Protein AF-A0A486PCU0-F1 (afdb_monomer_lite)

Sequence (91 aa):
MFNQGGNFLALRRILHPLRGKAHPLCAPVQQQHNLFMGDIVAAWSDDRVFRNGHWIFDDAPDELRTVHYVAGGQFYAIGKGSKFEHGPGQD

Organism: Klebsiella pneumoniae (NCBI:txid573)

InterPro domains:
  IPR012349 FMN-binding split barrel [G3DSA:2.30.110.10] (21-83)

Structure (mmCIF, N/CA/C/O backbone):
data_AF-A0A486PCU0-F1
#
_entry.id   AF-A0A486PCU0-F1
#
loop_
_atom_site.group_PDB
_atom_site.id
_atom_site.type_symbol
_atom_site.label_atom_id
_atom_site.label_alt_id
_atom_site.label_comp_id
_atom_site.label_asym_id
_atom_site.label_entity_id
_atom_site.label_seq_id
_atom_site.pdbx_PDB_ins_code
_atom_site.Cartn_x
_atom_site.Cartn_y
_atom_site.Cartn_z
_atom_site.occupancy
_atom_site.B_iso_or_equiv
_atom_site.auth_seq_id
_atom_site.auth_comp_id
_atom_site.auth_asym_id
_atom_site.auth_atom_id
_atom_site.pdbx_PDB_model_num
ATOM 1 N N . MET A 1 1 ? -5.583 -5.410 -2.807 1.00 31.66 1 MET A N 1
ATOM 2 C CA . MET A 1 1 ? -4.337 -6.178 -2.967 1.00 31.66 1 MET A CA 1
ATOM 3 C C . MET A 1 1 ? -4.339 -7.358 -2.003 1.00 31.66 1 MET A C 1
ATOM 5 O O . MET A 1 1 ? -3.857 -7.242 -0.890 1.00 31.66 1 MET A O 1
ATOM 9 N N . PHE A 1 2 ? -4.970 -8.459 -2.405 1.00 35.78 2 PHE A N 1
ATOM 10 C CA . PHE A 1 2 ? -4.939 -9.745 -1.705 1.00 35.78 2 PHE A CA 1
ATOM 11 C C . PHE A 1 2 ? -4.986 -10.804 -2.803 1.00 35.78 2 PHE A C 1
ATOM 13 O O . PHE A 1 2 ? -6.041 -11.019 -3.395 1.00 35.78 2 PHE A O 1
ATOM 20 N N . ASN A 1 3 ? -3.836 -11.374 -3.158 1.00 36.94 3 ASN A N 1
ATOM 21 C CA . ASN A 1 3 ? -3.780 -12.444 -4.145 1.00 36.94 3 ASN A CA 1
ATOM 22 C C . ASN A 1 3 ? -3.895 -13.786 -3.410 1.00 36.94 3 ASN A C 1
ATOM 24 O O . ASN A 1 3 ? -3.029 -14.154 -2.619 1.00 36.94 3 ASN A O 1
ATOM 28 N N . GLN A 1 4 ? -5.014 -14.473 -3.629 1.00 43.50 4 GLN A N 1
ATOM 29 C CA . GLN A 1 4 ? -5.338 -15.787 -3.077 1.00 43.50 4 GLN A CA 1
ATOM 30 C C . GLN A 1 4 ? -4.654 -16.874 -3.915 1.00 43.50 4 GLN A C 1
ATOM 32 O O . GLN A 1 4 ? -5.298 -17.553 -4.712 1.00 43.50 4 GLN A O 1
ATOM 37 N N . GLY A 1 5 ? -3.339 -17.020 -3.754 1.00 39.47 5 GLY A N 1
ATOM 38 C CA . GLY A 1 5 ? -2.537 -17.960 -4.536 1.00 39.47 5 GLY A CA 1
ATOM 39 C C . GLY A 1 5 ? -1.452 -18.653 -3.719 1.00 39.47 5 GLY A C 1
ATOM 40 O O . GLY A 1 5 ? -0.283 -18.346 -3.887 1.00 39.47 5 GLY A O 1
ATOM 41 N N . GLY A 1 6 ? -1.851 -19.606 -2.867 1.00 39.00 6 GLY A N 1
ATOM 42 C CA . GLY A 1 6 ? -1.012 -20.734 -2.435 1.00 39.00 6 GLY A CA 1
ATOM 43 C C . GLY A 1 6 ? 0.056 -20.484 -1.359 1.00 39.00 6 GLY A C 1
ATOM 44 O O . GLY A 1 6 ? 1.216 -20.285 -1.677 1.00 39.00 6 GLY A O 1
ATOM 45 N N . ASN A 1 7 ? -0.306 -20.620 -0.080 1.00 34.00 7 ASN A N 1
ATOM 46 C CA . ASN A 1 7 ? 0.062 -21.752 0.792 1.00 34.00 7 ASN A CA 1
ATOM 47 C C . ASN A 1 7 ? -0.674 -21.559 2.133 1.00 34.00 7 ASN A C 1
ATOM 49 O O . ASN A 1 7 ? -0.654 -20.476 2.716 1.00 34.00 7 ASN A O 1
ATOM 53 N N . PHE A 1 8 ? -1.399 -22.577 2.590 1.00 40.88 8 PHE A N 1
ATOM 54 C CA . PHE A 1 8 ? -2.275 -22.486 3.761 1.00 40.88 8 PHE A CA 1
ATOM 55 C C . PHE A 1 8 ? -1.478 -22.385 5.069 1.00 40.88 8 PHE A C 1
ATOM 57 O O . PHE A 1 8 ? -0.698 -23.282 5.367 1.00 40.88 8 PHE A O 1
ATOM 64 N N . LEU A 1 9 ? -1.784 -21.382 5.906 1.00 35.03 9 LEU A N 1
ATOM 65 C CA . LEU A 1 9 ? -1.753 -21.492 7.372 1.00 35.03 9 LEU A CA 1
ATOM 66 C C . LEU A 1 9 ? -2.656 -20.425 8.032 1.00 35.03 9 LEU A C 1
ATOM 68 O O . LEU A 1 9 ? -2.332 -19.249 8.121 1.00 35.03 9 LEU A O 1
ATOM 72 N N . ALA A 1 10 ? -3.833 -20.910 8.438 1.00 34.66 10 ALA A N 1
ATOM 73 C CA . ALA A 1 10 ? -4.814 -20.423 9.414 1.00 34.66 10 ALA A CA 1
ATOM 74 C C . ALA A 1 10 ? -4.859 -18.924 9.798 1.00 34.66 10 ALA A C 1
ATOM 76 O O . ALA A 1 10 ? -4.117 -18.446 10.654 1.00 34.66 10 ALA A O 1
ATOM 77 N N . LEU A 1 11 ? -5.927 -18.253 9.351 1.00 40.72 11 LEU A N 1
ATOM 78 C CA . LEU A 1 11 ? -6.540 -17.130 10.062 1.00 40.72 11 LEU A CA 1
ATOM 79 C C . LEU A 1 11 ? -7.077 -17.642 11.415 1.00 40.72 11 LEU A C 1
ATOM 81 O O . LEU A 1 11 ? -8.136 -18.276 11.466 1.00 40.72 11 LEU A O 1
ATOM 85 N N . ARG A 1 12 ? -6.389 -17.375 12.534 1.00 35.97 12 ARG A N 1
ATOM 86 C CA . ARG A 1 12 ? -7.049 -17.480 13.844 1.00 35.97 12 ARG A CA 1
ATOM 87 C C . ARG A 1 12 ? -8.077 -16.356 13.935 1.00 35.97 12 ARG A C 1
ATOM 89 O O . ARG A 1 12 ? -7.750 -15.196 14.151 1.00 35.97 12 ARG A O 1
ATOM 96 N N . ARG A 1 13 ? -9.333 -16.749 13.733 1.00 36.94 13 ARG A N 1
ATOM 97 C CA . ARG A 1 13 ? -10.562 -16.041 14.094 1.00 36.94 13 ARG A CA 1
ATOM 98 C C . ARG A 1 13 ? -10.350 -15.207 15.362 1.00 36.94 13 ARG A C 1
ATOM 100 O O . ARG A 1 13 ? -10.102 -15.776 16.423 1.00 36.94 13 ARG A O 1
ATOM 107 N N . ILE A 1 14 ? -10.506 -13.888 15.267 1.00 42.28 14 ILE A N 1
ATOM 108 C CA . ILE A 1 14 ? -10.785 -13.078 16.454 1.00 42.28 14 ILE A CA 1
ATOM 109 C C . ILE A 1 14 ? -12.186 -13.492 16.907 1.00 42.28 14 ILE A C 1
ATOM 111 O O . ILE A 1 14 ? -13.190 -13.161 16.276 1.00 42.28 14 ILE A O 1
ATOM 115 N N . LEU A 1 15 ? -12.241 -14.322 17.945 1.00 35.91 15 LEU A N 1
ATOM 116 C CA . LEU A 1 15 ? -13.469 -14.687 18.632 1.00 35.91 15 LEU A CA 1
ATOM 117 C C . LEU A 1 15 ? -13.687 -13.649 19.753 1.00 35.91 15 LEU A C 1
ATOM 119 O O . LEU A 1 15 ? -12.873 -13.556 20.664 1.00 35.91 15 LEU A O 1
ATOM 123 N N . HIS A 1 16 ? -14.815 -12.935 19.680 1.00 31.81 16 HIS A N 1
ATOM 124 C CA . HIS A 1 16 ? -15.445 -12.071 20.699 1.00 31.81 16 HIS A CA 1
ATOM 125 C C . HIS A 1 16 ? -14.910 -10.642 20.938 1.00 31.81 16 HIS A C 1
ATOM 127 O O . HIS A 1 16 ? -13.703 -10.406 20.954 1.00 31.81 16 HIS A O 1
ATOM 133 N N . PRO A 1 17 ? -15.821 -9.684 21.238 1.00 39.97 17 PRO A N 1
ATOM 134 C CA . PRO A 1 17 ? -15.456 -8.417 21.850 1.00 39.97 17 PRO A CA 1
ATOM 135 C C . PRO A 1 17 ? -15.020 -8.703 23.288 1.00 39.97 17 PRO A C 1
ATOM 137 O O . PRO A 1 17 ? -15.847 -8.919 24.176 1.00 39.97 17 PRO A O 1
ATOM 140 N N . LEU A 1 18 ? -13.712 -8.720 23.534 1.00 35.38 18 LEU A N 1
ATOM 141 C CA . LEU A 1 18 ? -13.198 -8.662 24.895 1.00 35.38 18 LEU A CA 1
ATOM 142 C C . LEU A 1 18 ? -13.479 -7.266 25.444 1.00 35.38 18 LEU A C 1
ATOM 144 O O . LEU A 1 18 ? -12.699 -6.324 25.303 1.00 35.38 18 LEU A O 1
ATOM 148 N N . ARG A 1 19 ? -14.637 -7.147 26.091 1.00 46.84 19 ARG A N 1
ATOM 149 C CA . ARG A 1 19 ? -14.904 -6.112 27.079 1.00 46.84 19 ARG A CA 1
ATOM 150 C C . ARG A 1 19 ? -13.828 -6.245 28.163 1.00 46.84 19 ARG A C 1
ATOM 152 O O . ARG A 1 19 ? -13.929 -7.088 29.043 1.00 46.84 19 ARG A O 1
ATOM 159 N N . GLY A 1 20 ? -12.793 -5.416 28.051 1.00 50.44 20 GLY A N 1
ATOM 160 C CA . GLY A 1 20 ? -11.749 -5.228 29.054 1.00 50.44 20 GLY A CA 1
ATOM 161 C C . GLY A 1 20 ? -10.580 -6.201 28.934 1.00 50.44 20 GLY A C 1
ATOM 162 O O . GLY A 1 20 ? -10.618 -7.281 29.503 1.00 50.44 20 GLY A O 1
ATOM 163 N N . LYS A 1 21 ? -9.502 -5.778 28.269 1.00 47.22 21 LYS A N 1
ATOM 164 C CA . LYS A 1 21 ? -8.314 -5.214 28.937 1.00 47.22 21 LYS A CA 1
ATOM 165 C C . LYS A 1 21 ? -7.526 -4.408 27.904 1.00 47.22 21 LYS A C 1
ATOM 167 O O . LYS A 1 21 ? -6.709 -4.950 27.172 1.00 47.22 21 LYS A O 1
ATOM 172 N N . ALA A 1 22 ? -7.804 -3.108 27.828 1.00 52.81 22 ALA A N 1
ATOM 173 C CA . ALA A 1 22 ? -6.864 -2.187 27.208 1.00 52.81 22 ALA A CA 1
ATOM 174 C C . ALA A 1 22 ? -5.525 -2.299 27.952 1.00 52.81 22 ALA A C 1
ATOM 176 O O . ALA A 1 22 ? -5.514 -2.431 29.181 1.00 52.81 22 ALA A O 1
ATOM 177 N N . HIS A 1 23 ? -4.408 -2.236 27.225 1.00 54.38 23 HIS A N 1
ATOM 178 C CA . HIS A 1 23 ? -3.116 -1.964 27.846 1.00 54.38 23 HIS A CA 1
ATOM 179 C C . HIS A 1 23 ? -3.282 -0.695 28.711 1.00 54.38 23 HIS A C 1
ATOM 181 O O . HIS A 1 23 ? -3.817 0.294 28.204 1.00 54.38 23 HIS A O 1
ATOM 187 N N . PRO A 1 24 ? -2.932 -0.711 30.012 1.00 57.59 24 PRO A N 1
ATOM 188 C CA . PRO A 1 24 ? -3.394 0.296 30.975 1.00 57.59 24 PRO A CA 1
ATOM 189 C C . PRO A 1 24 ? -3.008 1.739 30.615 1.00 57.59 24 PRO A C 1
ATOM 191 O O . PRO A 1 24 ? -3.723 2.665 30.984 1.00 57.59 24 PRO A O 1
ATOM 194 N N . LEU A 1 25 ? -1.942 1.933 29.833 1.00 58.97 25 LEU A N 1
ATOM 195 C CA . LEU A 1 25 ? -1.512 3.248 29.342 1.00 58.97 25 LEU A CA 1
ATOM 196 C C . LEU A 1 25 ? -2.355 3.789 28.167 1.00 58.97 25 LEU A C 1
ATOM 198 O O . LEU A 1 25 ? -2.269 4.970 27.849 1.00 58.97 25 LEU A O 1
ATOM 202 N N . CYS A 1 26 ? -3.182 2.960 27.522 1.00 54.56 26 CYS A N 1
ATOM 203 C CA . CYS A 1 26 ? -3.928 3.319 26.309 1.00 54.56 26 CYS A CA 1
ATOM 204 C C . CYS A 1 26 ? -5.421 3.597 26.553 1.00 54.56 26 CYS A C 1
ATOM 206 O O . CYS A 1 26 ? -6.077 4.174 25.687 1.00 54.56 26 CYS A O 1
ATOM 208 N N . ALA A 1 27 ? -5.971 3.221 27.713 1.00 59.50 27 ALA A N 1
ATOM 209 C CA . ALA A 1 27 ? -7.413 3.291 27.973 1.00 59.50 27 ALA A CA 1
ATOM 210 C C . ALA A 1 27 ? -8.050 4.688 27.751 1.00 59.50 27 ALA A C 1
ATOM 212 O O . ALA A 1 27 ? -9.134 4.733 27.164 1.00 59.50 27 ALA A O 1
ATOM 213 N N . PRO A 1 28 ? -7.408 5.819 28.122 1.00 64.50 28 PRO A N 1
ATOM 214 C CA . PRO A 1 28 ? -7.982 7.146 27.882 1.00 64.50 28 PRO A CA 1
ATOM 215 C C . PRO A 1 28 ? -8.046 7.522 26.391 1.00 64.50 28 PRO A C 1
ATOM 217 O O . PRO A 1 28 ? -9.085 7.969 25.913 1.00 64.50 28 PRO A O 1
ATOM 220 N N . VAL A 1 29 ? -6.966 7.283 25.634 1.00 63.53 29 VAL A N 1
ATOM 221 C CA . VAL A 1 29 ? -6.871 7.639 24.202 1.00 63.53 29 VAL A CA 1
ATOM 222 C C . VAL A 1 29 ? -7.800 6.771 23.347 1.00 63.53 29 VAL A C 1
ATOM 224 O O . VAL A 1 29 ? -8.429 7.265 22.412 1.00 63.53 29 VAL A O 1
ATOM 227 N N . GLN A 1 30 ? -7.940 5.482 23.675 1.00 61.56 30 GLN A N 1
ATOM 228 C CA . GLN A 1 30 ? -8.805 4.564 22.926 1.00 61.56 30 GLN A CA 1
ATOM 229 C C . GLN A 1 30 ? -10.288 4.947 23.010 1.00 61.56 30 GLN A C 1
ATOM 231 O O . GLN A 1 30 ? -10.971 4.964 21.988 1.00 61.56 30 GLN A O 1
ATOM 236 N N . GLN A 1 31 ? -10.784 5.292 24.203 1.00 65.19 31 GLN A N 1
ATOM 237 C CA . GLN A 1 31 ? -12.198 5.628 24.412 1.00 65.19 31 GLN A CA 1
ATOM 238 C C . GLN A 1 31 ? -12.583 6.988 23.824 1.00 65.19 31 GLN A C 1
ATOM 240 O O . GLN A 1 31 ? -13.709 7.157 23.367 1.00 65.19 31 GLN A O 1
ATOM 245 N N . GLN A 1 32 ? -11.657 7.949 23.815 1.00 75.00 32 GLN A N 1
ATOM 246 C CA . GLN A 1 32 ? -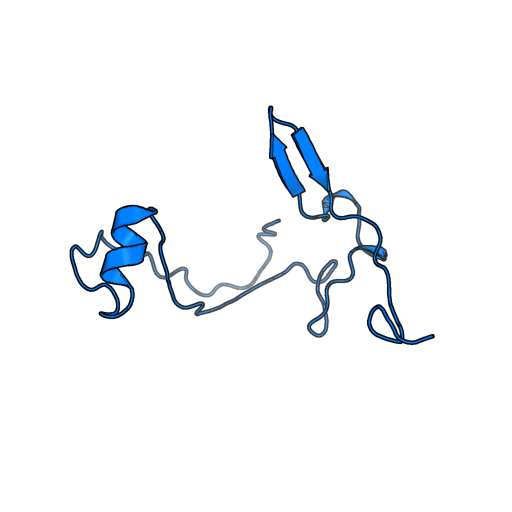11.921 9.293 23.297 1.00 75.00 32 GLN A CA 1
ATOM 247 C C . GLN A 1 32 ? -11.854 9.370 21.766 1.00 75.00 32 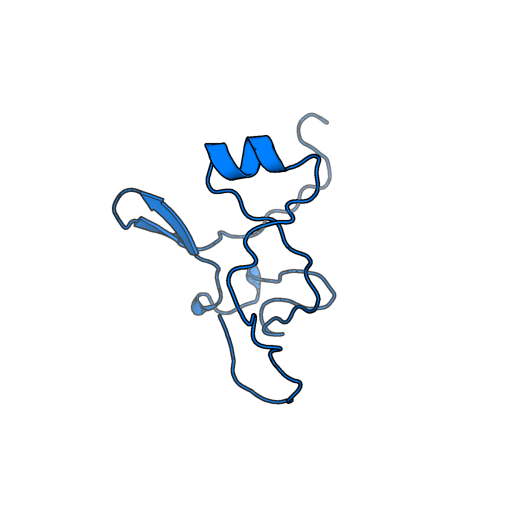GLN A C 1
ATOM 249 O O . GLN A 1 32 ? -12.532 10.205 21.171 1.00 75.00 32 GLN A O 1
ATOM 254 N N . HIS A 1 33 ? -11.072 8.496 21.121 1.00 76.25 33 HIS A N 1
ATOM 255 C CA . HIS A 1 33 ? -10.791 8.582 19.681 1.00 76.25 33 HIS A CA 1
ATOM 256 C C . HIS A 1 33 ? -11.179 7.337 18.878 1.00 76.25 33 HIS A C 1
ATOM 258 O O . HIS A 1 33 ? -10.847 7.257 17.697 1.00 76.25 33 HIS A O 1
ATOM 264 N N . ASN A 1 34 ? -11.862 6.363 19.492 1.00 78.00 34 ASN A N 1
ATOM 265 C CA . ASN A 1 34 ? -12.139 5.053 18.886 1.00 78.00 34 ASN A CA 1
ATOM 266 C C . ASN A 1 34 ? -10.868 4.402 18.305 1.00 78.00 34 ASN A C 1
ATOM 268 O O . ASN A 1 34 ? -10.898 3.765 17.252 1.00 78.00 34 ASN A O 1
ATOM 272 N N . LEU A 1 35 ? -9.733 4.608 18.979 1.00 83.62 35 LEU A N 1
ATOM 273 C CA . LEU A 1 35 ? -8.442 4.079 18.562 1.00 83.62 35 LEU A CA 1
ATOM 274 C C . LEU A 1 35 ? -8.315 2.633 19.046 1.00 83.62 35 LEU A C 1
ATOM 276 O O . LEU A 1 35 ? -8.537 2.339 20.218 1.00 83.62 35 LEU A O 1
ATOM 280 N N . PHE A 1 36 ? -7.899 1.736 18.159 1.00 82.81 36 PHE A N 1
ATOM 281 C CA . PHE A 1 36 ? -7.611 0.342 18.486 1.00 82.81 36 PHE A CA 1
ATOM 282 C C . PHE A 1 36 ? -6.126 0.065 18.247 1.00 82.81 36 PHE A C 1
ATOM 284 O O . PHE A 1 36 ? -5.548 0.558 17.283 1.00 82.81 36 PHE A O 1
ATOM 291 N N . MET A 1 37 ? -5.511 -0.716 19.136 1.00 83.44 37 MET A N 1
ATOM 292 C CA . MET A 1 37 ? -4.124 -1.175 19.011 1.00 83.44 37 MET A CA 1
ATOM 293 C C . MET A 1 37 ? -4.113 -2.698 19.086 1.00 83.44 37 MET A C 1
ATOM 295 O O . MET A 1 37 ? -4.865 -3.279 19.871 1.00 83.44 37 MET A O 1
ATOM 299 N N . GLY A 1 38 ? -3.271 -3.335 18.283 1.00 84.88 38 GLY A N 1
ATOM 300 C CA . GLY A 1 38 ? -3.105 -4.781 18.274 1.00 84.88 38 GLY A CA 1
ATOM 301 C C . GLY A 1 38 ? -1.742 -5.167 17.718 1.00 84.88 38 GLY A C 1
ATOM 302 O O . GLY A 1 38 ? -1.133 -4.395 16.978 1.00 84.88 38 GLY A O 1
ATOM 303 N N . ASP A 1 39 ? -1.283 -6.359 18.084 1.00 90.25 39 ASP A N 1
ATOM 304 C CA . ASP A 1 39 ? 0.001 -6.894 17.642 1.00 90.25 39 ASP A CA 1
ATOM 305 C C . ASP A 1 39 ? -0.114 -7.535 16.253 1.00 90.25 39 ASP A C 1
ATOM 307 O O . ASP A 1 39 ? -1.068 -8.261 15.954 1.00 90.25 39 ASP A O 1
ATOM 311 N N . ILE A 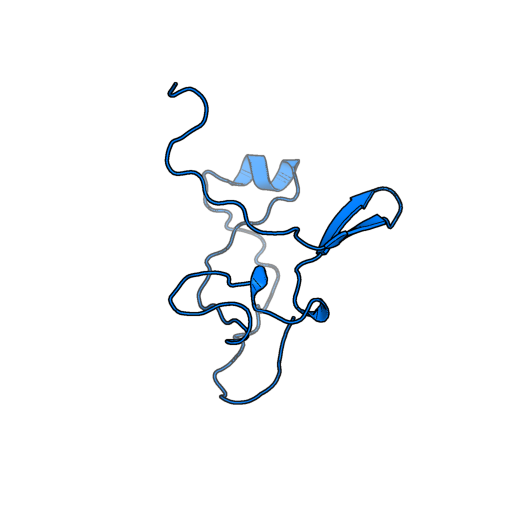1 40 ? 0.889 -7.298 15.404 1.00 88.69 40 ILE A N 1
ATOM 312 C CA . ILE A 1 40 ? 0.995 -7.947 14.095 1.00 88.69 40 ILE A CA 1
ATOM 313 C C . ILE A 1 40 ? 1.690 -9.297 14.273 1.00 88.69 40 ILE A C 1
ATOM 315 O O . ILE A 1 40 ? 2.865 -9.357 14.621 1.00 88.69 40 ILE A O 1
ATOM 319 N N . VAL A 1 41 ? 0.965 -10.388 14.018 1.00 93.38 41 VAL A N 1
ATOM 320 C CA . VAL A 1 41 ? 1.487 -11.762 14.171 1.00 93.38 41 VAL A CA 1
ATOM 321 C C . VAL A 1 41 ? 2.034 -12.360 12.871 1.00 93.38 41 VAL A C 1
ATOM 323 O O . VAL A 1 41 ? 2.757 -13.351 12.915 1.00 93.38 41 VAL A O 1
ATOM 326 N N . ALA A 1 42 ? 1.676 -11.785 11.720 1.00 88.44 42 ALA A N 1
ATOM 327 C CA . ALA A 1 42 ? 2.144 -12.185 10.395 1.00 88.44 42 ALA A CA 1
ATOM 328 C C . ALA A 1 42 ? 1.853 -11.081 9.362 1.00 88.44 42 ALA A C 1
ATOM 330 O O . ALA A 1 42 ? 0.943 -10.273 9.557 1.00 88.44 42 ALA A O 1
ATOM 331 N N . ALA A 1 43 ? 2.604 -11.069 8.258 1.00 88.19 43 ALA A N 1
ATOM 332 C CA . ALA A 1 43 ? 2.417 -10.154 7.134 1.00 88.19 43 ALA A CA 1
ATOM 333 C C . ALA A 1 43 ? 2.752 -10.853 5.807 1.00 88.19 43 ALA A C 1
ATOM 335 O O . ALA A 1 43 ? 3.621 -11.722 5.763 1.00 88.19 43 ALA A O 1
ATOM 336 N N . TRP A 1 44 ? 2.068 -10.451 4.734 1.00 89.50 44 TRP A N 1
ATOM 337 C CA . TRP A 1 44 ? 2.254 -10.970 3.377 1.00 89.50 44 TRP A CA 1
ATOM 338 C C . TRP A 1 44 ? 2.127 -9.840 2.357 1.00 89.50 44 TRP A C 1
ATOM 340 O O . TRP A 1 44 ? 1.470 -8.829 2.619 1.00 89.50 44 TRP A O 1
ATOM 350 N N . SER A 1 45 ? 2.710 -10.042 1.180 1.00 92.12 45 SER A N 1
ATOM 351 C CA . SER A 1 45 ? 2.674 -9.105 0.057 1.00 92.12 45 SER A CA 1
ATOM 352 C C . SER A 1 45 ? 2.705 -9.845 -1.281 1.00 92.12 45 SER A C 1
ATOM 354 O O . SER A 1 45 ? 3.062 -11.017 -1.334 1.00 92.12 45 SER A O 1
ATOM 356 N N . ASP A 1 46 ? 2.338 -9.160 -2.366 1.00 93.75 46 ASP A N 1
ATOM 357 C CA . ASP A 1 46 ? 2.581 -9.655 -3.726 1.00 93.75 46 ASP A CA 1
ATOM 358 C C . ASP A 1 46 ? 4.048 -9.388 -4.095 1.00 93.75 46 ASP A C 1
ATOM 360 O O . ASP A 1 46 ? 4.498 -8.239 -4.042 1.00 93.75 46 ASP A O 1
ATOM 364 N N . ASP A 1 47 ? 4.787 -10.426 -4.485 1.00 93.38 47 ASP A N 1
ATOM 365 C CA . ASP A 1 47 ? 6.221 -10.326 -4.801 1.00 93.38 47 ASP A CA 1
ATOM 366 C C . ASP A 1 47 ? 6.524 -9.373 -5.968 1.00 93.38 47 ASP A C 1
ATOM 368 O O . ASP A 1 47 ? 7.659 -8.913 -6.123 1.00 93.38 47 ASP A O 1
ATOM 372 N N . ARG A 1 48 ? 5.516 -9.047 -6.792 1.00 94.19 48 ARG A N 1
ATOM 373 C CA . ARG A 1 48 ? 5.643 -8.065 -7.879 1.00 94.19 48 ARG A CA 1
ATOM 374 C C . ARG A 1 48 ? 5.782 -6.632 -7.374 1.00 94.19 48 ARG A C 1
ATOM 376 O O . ARG A 1 48 ? 6.282 -5.798 -8.116 1.00 94.19 48 ARG A O 1
ATOM 383 N N . VAL A 1 49 ? 5.326 -6.334 -6.155 1.00 95.00 49 VAL A N 1
ATOM 384 C CA . VAL A 1 49 ? 5.319 -4.967 -5.602 1.00 95.00 49 VAL A CA 1
ATOM 385 C C . VAL A 1 49 ? 6.189 -4.812 -4.359 1.00 95.00 49 VAL A C 1
ATOM 387 O O . VAL A 1 49 ? 6.550 -3.691 -4.005 1.00 95.00 49 VAL A O 1
ATOM 390 N N . PHE A 1 50 ? 6.494 -5.906 -3.661 1.00 94.62 50 PHE A N 1
ATOM 391 C CA . PHE A 1 50 ? 7.294 -5.884 -2.445 1.00 94.62 50 PHE A CA 1
ATOM 392 C C . PHE A 1 50 ? 8.228 -7.083 -2.426 1.00 94.62 50 PHE A C 1
ATOM 394 O O . PHE A 1 50 ? 7.786 -8.229 -2.452 1.00 94.62 50 PHE A O 1
ATOM 401 N N . ARG A 1 51 ? 9.531 -6.818 -2.365 1.00 93.44 51 ARG A N 1
ATOM 402 C CA . ARG A 1 51 ? 10.564 -7.854 -2.381 1.00 93.44 51 ARG A CA 1
ATOM 403 C C . ARG A 1 51 ? 11.782 -7.381 -1.608 1.00 93.44 51 ARG A C 1
ATOM 405 O O . ARG A 1 51 ? 12.105 -6.197 -1.615 1.00 93.44 51 ARG A O 1
ATOM 412 N N . ASN A 1 52 ? 12.473 -8.312 -0.952 1.00 92.38 52 ASN A N 1
ATOM 413 C CA . ASN A 1 52 ? 13.687 -8.034 -0.177 1.00 92.38 52 ASN A CA 1
ATOM 414 C C . ASN A 1 52 ? 13.502 -6.916 0.869 1.00 92.38 52 ASN A C 1
ATOM 416 O O . ASN A 1 52 ? 14.426 -6.157 1.128 1.00 92.38 52 ASN A O 1
ATOM 420 N N . GLY A 1 53 ? 12.303 -6.790 1.450 1.00 91.50 53 GLY A N 1
ATOM 421 C CA . GLY A 1 53 ? 11.999 -5.760 2.448 1.00 91.50 53 GLY A CA 1
ATOM 422 C C . GLY A 1 53 ? 11.686 -4.370 1.881 1.00 91.50 53 GLY A C 1
ATOM 423 O O . GLY A 1 53 ? 11.546 -3.428 2.659 1.00 91.50 53 GLY A O 1
ATOM 424 N N . HIS A 1 54 ? 11.553 -4.223 0.560 1.00 92.50 54 HIS A N 1
ATOM 425 C CA . HIS A 1 54 ? 11.317 -2.936 -0.092 1.00 92.50 54 HIS A CA 1
ATOM 426 C C . HIS A 1 54 ? 10.106 -2.973 -1.021 1.00 92.50 54 HIS A C 1
ATOM 428 O O . HIS A 1 54 ? 9.882 -3.949 -1.736 1.00 92.50 54 HIS A O 1
ATOM 434 N N . TRP A 1 55 ? 9.369 -1.862 -1.055 1.00 93.75 55 TRP A N 1
ATOM 435 C CA . TRP A 1 55 ? 8.381 -1.598 -2.095 1.00 93.75 55 TRP A CA 1
ATOM 436 C C . TRP A 1 55 ? 9.076 -1.235 -3.408 1.00 93.75 55 TRP A C 1
ATOM 438 O O . TRP A 1 55 ? 10.024 -0.450 -3.415 1.00 93.75 55 TRP A O 1
ATOM 448 N N . ILE A 1 56 ? 8.570 -1.777 -4.509 1.00 94.31 56 ILE A N 1
ATOM 449 C CA . ILE A 1 56 ? 9.087 -1.593 -5.870 1.00 94.31 56 ILE A CA 1
ATOM 450 C C . ILE A 1 56 ? 7.970 -1.119 -6.811 1.00 94.31 56 ILE A C 1
ATOM 452 O O . ILE A 1 56 ? 7.782 -1.647 -7.899 1.00 94.31 56 ILE A O 1
ATOM 456 N N . PHE A 1 57 ? 7.197 -0.118 -6.375 1.00 94.62 57 PHE A N 1
ATOM 457 C CA . PHE A 1 57 ? 6.049 0.405 -7.129 1.00 94.62 57 PHE A CA 1
ATOM 458 C C . PHE A 1 57 ? 6.409 0.950 -8.515 1.00 94.62 57 PHE A C 1
ATOM 460 O O . PHE A 1 57 ? 5.575 0.879 -9.409 1.00 94.62 57 PHE A O 1
ATOM 467 N N . ASP A 1 58 ? 7.624 1.475 -8.697 1.00 94.25 58 ASP A N 1
ATOM 468 C CA . ASP A 1 58 ? 8.068 2.024 -9.984 1.00 94.25 58 ASP A CA 1
ATOM 469 C C . ASP A 1 58 ? 8.255 0.935 -11.061 1.00 94.25 58 ASP A C 1
ATOM 471 O O . ASP A 1 58 ? 8.142 1.234 -12.248 1.00 94.25 58 ASP A O 1
ATOM 475 N N . ASP A 1 59 ? 8.486 -0.318 -10.650 1.00 93.81 59 ASP A N 1
ATOM 476 C CA . ASP A 1 59 ? 8.671 -1.477 -11.538 1.00 93.81 59 ASP A CA 1
ATOM 477 C C . ASP A 1 59 ? 7.419 -2.378 -11.608 1.00 93.81 59 ASP A C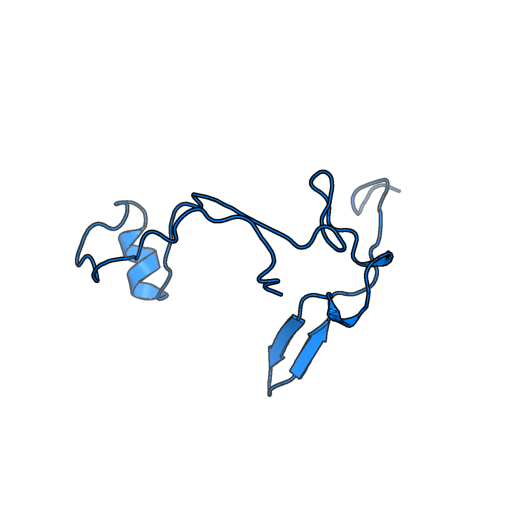 1
ATOM 479 O O . ASP A 1 59 ? 7.385 -3.363 -12.351 1.00 93.81 59 ASP A O 1
ATOM 483 N N . ALA A 1 60 ? 6.390 -2.072 -10.812 1.00 93.62 60 ALA A N 1
ATOM 484 C CA . ALA A 1 60 ? 5.169 -2.861 -10.700 1.00 93.62 60 ALA A CA 1
ATOM 485 C C . ALA A 1 60 ? 4.052 -2.314 -11.614 1.00 93.62 60 ALA A C 1
ATOM 487 O O . ALA A 1 60 ? 4.017 -1.118 -11.902 1.00 93.62 60 ALA A O 1
ATOM 488 N N . PRO A 1 61 ? 3.088 -3.155 -12.041 1.00 93.50 61 PRO A N 1
ATOM 489 C CA . PRO A 1 61 ? 1.900 -2.686 -12.753 1.00 93.50 61 PRO A CA 1
ATOM 490 C C . PRO A 1 61 ? 1.119 -1.634 -11.954 1.00 93.50 61 PRO A C 1
ATOM 492 O O . PRO A 1 61 ? 0.944 -1.770 -10.740 1.00 93.50 61 PRO A O 1
ATOM 495 N N . ASP A 1 62 ? 0.582 -0.623 -12.642 1.00 94.44 62 ASP A N 1
ATOM 496 C CA . ASP A 1 62 ? -0.126 0.499 -12.007 1.00 94.44 62 ASP A CA 1
ATOM 497 C C . ASP A 1 62 ? -1.343 0.056 -11.177 1.00 94.44 62 ASP A C 1
ATOM 499 O O . ASP A 1 62 ? -1.663 0.677 -10.163 1.00 94.44 62 ASP A O 1
ATOM 503 N N . GLU A 1 63 ? -1.986 -1.056 -11.541 1.00 95.19 63 GLU A N 1
ATOM 504 C CA . GLU A 1 63 ? -3.092 -1.658 -10.783 1.00 95.19 63 GLU A CA 1
ATOM 505 C C . GLU A 1 63 ? -2.710 -2.133 -9.367 1.00 95.19 63 GLU A C 1
ATOM 507 O O . GLU A 1 63 ? -3.589 -2.384 -8.539 1.00 95.19 63 GLU A O 1
ATOM 512 N N . LEU A 1 64 ? -1.411 -2.270 -9.079 1.00 95.31 64 LEU A N 1
ATOM 513 C CA . LEU A 1 64 ? -0.892 -2.668 -7.769 1.00 95.31 64 LEU A CA 1
ATOM 514 C C . LEU A 1 64 ? -0.511 -1.474 -6.886 1.00 95.31 64 LEU A C 1
ATOM 516 O O . LEU A 1 64 ? -0.096 -1.673 -5.741 1.00 95.31 64 LEU A O 1
ATOM 520 N N . ARG A 1 65 ? -0.663 -0.238 -7.376 1.00 95.50 65 ARG A N 1
ATOM 521 C CA . ARG A 1 65 ? -0.441 0.967 -6.570 1.00 95.50 65 ARG A CA 1
ATOM 522 C C . ARG A 1 65 ? -1.463 1.052 -5.438 1.00 95.50 65 ARG A C 1
ATOM 524 O O . ARG A 1 65 ? -2.660 0.829 -5.624 1.00 95.50 65 ARG A O 1
ATOM 531 N N . THR A 1 66 ? -0.998 1.416 -4.247 1.00 95.00 66 THR A N 1
ATOM 532 C CA . THR A 1 66 ? -1.885 1.669 -3.108 1.00 95.00 66 THR A CA 1
ATOM 533 C C . THR A 1 66 ? -2.711 2.927 -3.342 1.00 95.00 66 THR A C 1
ATOM 535 O O . THR A 1 66 ? -2.223 3.902 -3.910 1.00 95.00 66 THR A O 1
ATOM 538 N N . VAL A 1 67 ? -3.962 2.914 -2.881 1.00 96.25 67 VAL A N 1
ATOM 539 C CA . VAL A 1 67 ? -4.872 4.062 -2.962 1.00 96.25 67 VAL A CA 1
ATOM 540 C C . VAL A 1 67 ? -4.929 4.801 -1.629 1.00 96.25 67 VAL A C 1
ATOM 542 O O . VAL A 1 67 ? -5.042 4.189 -0.567 1.00 96.25 67 VAL A O 1
ATOM 545 N N . HIS A 1 68 ? -4.871 6.126 -1.691 1.00 96.38 68 HIS A N 1
ATOM 546 C CA . HIS A 1 68 ? -4.855 7.031 -0.547 1.00 96.38 68 HIS A CA 1
ATOM 547 C C . HIS A 1 68 ? -6.069 7.960 -0.639 1.00 96.38 68 HIS A C 1
ATOM 549 O O . HIS A 1 68 ? -6.215 8.714 -1.602 1.00 96.38 68 HIS A O 1
ATOM 555 N N . TYR A 1 69 ? -6.968 7.866 0.341 1.00 95.88 69 TYR A N 1
ATOM 556 C CA . TYR A 1 69 ? -8.188 8.670 0.389 1.00 95.88 69 TYR A CA 1
ATOM 557 C C . TYR A 1 69 ? -7.895 10.114 0.804 1.00 95.88 69 TYR A C 1
ATOM 559 O O . TYR A 1 69 ? -7.084 10.340 1.702 1.00 95.88 69 TYR A O 1
ATOM 567 N N . VAL A 1 70 ? -8.597 11.072 0.190 1.00 97.00 70 VAL A N 1
ATOM 568 C CA . VAL A 1 70 ? -8.528 12.493 0.565 1.00 97.00 70 VAL A CA 1
ATOM 569 C C . VAL A 1 70 ? -9.879 12.978 1.090 1.00 97.00 70 VAL A C 1
ATOM 571 O O . VAL A 1 70 ? -10.039 13.170 2.292 1.00 97.00 70 VAL A O 1
ATOM 574 N N . ALA A 1 71 ? -10.856 13.179 0.202 1.00 96.38 71 ALA A N 1
ATOM 575 C CA . ALA A 1 71 ? -12.202 13.642 0.542 1.00 96.38 71 ALA A CA 1
ATOM 576 C C . ALA A 1 71 ? -13.158 13.459 -0.647 1.00 96.38 71 ALA A C 1
ATOM 578 O O . ALA A 1 71 ? -12.719 13.326 -1.787 1.00 96.38 71 ALA A O 1
ATOM 579 N N . GLY A 1 72 ? -14.472 13.486 -0.400 1.00 96.56 72 GLY A N 1
ATOM 580 C CA . GLY A 1 72 ? -15.483 13.567 -1.466 1.00 96.56 72 GLY A CA 1
ATOM 581 C C . GLY A 1 72 ? -15.483 12.389 -2.447 1.00 96.56 72 GLY A C 1
ATOM 582 O O . GLY A 1 72 ? -15.838 12.561 -3.608 1.00 96.56 72 GLY A O 1
ATOM 583 N N . GLY A 1 73 ? -15.035 11.208 -2.008 1.00 96.06 73 GLY A N 1
ATOM 584 C CA . GLY A 1 73 ? -14.881 10.032 -2.873 1.00 96.06 73 GLY A CA 1
ATOM 585 C C . GLY A 1 73 ? -13.658 10.070 -3.798 1.00 96.06 73 GLY A C 1
ATOM 586 O O . GLY A 1 73 ? -13.535 9.205 -4.658 1.00 96.06 73 GLY A O 1
ATOM 587 N N . GLN A 1 74 ? -12.756 11.041 -3.629 1.00 97.56 74 GLN A N 1
ATOM 588 C CA . GLN A 1 74 ? -11.520 11.151 -4.401 1.00 97.56 74 GLN A CA 1
ATOM 589 C C . GLN A 1 74 ? -10.360 10.420 -3.720 1.00 97.56 74 GLN A C 1
ATOM 591 O O . GLN A 1 74 ? -10.168 10.506 -2.500 1.00 97.56 74 GLN A O 1
ATOM 596 N N . PHE A 1 75 ? -9.569 9.729 -4.537 1.00 97.31 75 PHE A N 1
ATOM 597 C CA . PHE A 1 75 ? -8.410 8.942 -4.127 1.00 97.31 75 PHE A CA 1
ATOM 598 C C . PHE A 1 75 ? -7.231 9.239 -5.050 1.00 97.31 75 PHE A C 1
ATOM 600 O O . PHE A 1 75 ? 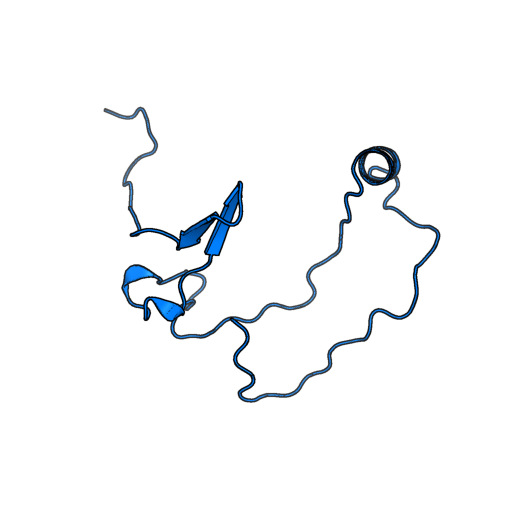-7.420 9.466 -6.244 1.00 97.31 75 PHE A O 1
ATOM 607 N N . TYR A 1 76 ? -6.019 9.154 -4.511 1.00 96.69 76 TYR A N 1
ATOM 608 C CA . TYR A 1 76 ? -4.791 9.143 -5.301 1.00 96.69 76 TYR A CA 1
ATOM 609 C C . TYR A 1 76 ? -4.105 7.790 -5.183 1.00 96.69 76 TYR A C 1
ATOM 611 O O . TYR A 1 76 ? -4.017 7.223 -4.095 1.00 96.69 76 TYR A O 1
ATOM 619 N N . ALA A 1 77 ? -3.598 7.280 -6.299 1.00 97.00 77 ALA A N 1
ATOM 620 C CA . ALA A 1 77 ? -2.639 6.189 -6.272 1.00 97.00 77 ALA A CA 1
ATOM 621 C C . ALA A 1 77 ? -1.276 6.709 -5.787 1.00 97.00 77 ALA A C 1
ATOM 623 O O . ALA A 1 77 ? -0.949 7.880 -6.006 1.00 97.00 77 ALA A O 1
ATOM 624 N N . ILE A 1 78 ? -0.472 5.852 -5.152 1.00 96.31 78 ILE A N 1
ATOM 625 C CA . ILE A 1 78 ? 0.905 6.212 -4.805 1.00 96.31 78 ILE A CA 1
ATOM 626 C C . ILE A 1 78 ? 1.681 6.654 -6.054 1.00 96.31 78 ILE A C 1
ATOM 628 O O . ILE A 1 78 ? 1.554 6.075 -7.138 1.00 96.31 78 ILE A O 1
ATOM 632 N N . GLY A 1 79 ? 2.440 7.736 -5.902 1.00 93.81 79 GLY A N 1
ATOM 633 C CA . GLY A 1 79 ? 3.186 8.362 -6.986 1.00 93.81 79 GLY A CA 1
ATOM 634 C C . GLY A 1 79 ? 4.492 7.645 -7.315 1.00 93.81 79 GLY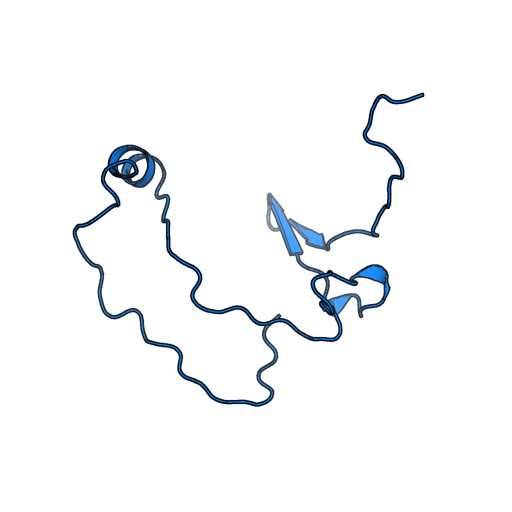 A C 1
ATOM 635 O O . GLY A 1 79 ? 4.807 6.592 -6.767 1.00 93.81 79 GLY A O 1
ATOM 636 N N . LYS A 1 80 ? 5.256 8.255 -8.224 1.00 93.50 80 LYS A N 1
ATOM 637 C CA . LYS A 1 80 ? 6.623 7.835 -8.541 1.00 93.50 80 LYS A CA 1
ATOM 638 C C . LYS A 1 80 ? 7.524 7.979 -7.311 1.00 93.50 80 LYS A C 1
ATOM 640 O O . LYS A 1 80 ? 7.418 8.976 -6.591 1.00 93.50 80 LYS A O 1
ATOM 645 N N . GLY A 1 81 ? 8.412 7.014 -7.099 1.00 91.31 81 GLY A N 1
ATOM 646 C CA . GLY A 1 81 ? 9.419 7.082 -6.048 1.00 91.31 81 GLY A CA 1
ATOM 647 C C . GLY A 1 81 ? 10.442 8.199 -6.279 1.00 91.31 81 GLY A C 1
ATOM 648 O O . GLY A 1 81 ? 10.826 8.504 -7.410 1.00 91.31 81 GLY A O 1
ATOM 649 N N . SER A 1 82 ? 10.928 8.777 -5.182 1.00 90.38 82 SER A N 1
ATOM 650 C CA . SER A 1 82 ? 12.051 9.717 -5.174 1.00 90.38 82 SER A CA 1
ATOM 651 C C . SER A 1 82 ? 13.090 9.236 -4.170 1.00 90.38 82 SER A C 1
ATOM 653 O O . SER A 1 82 ? 12.741 8.855 -3.052 1.00 90.38 82 SER A O 1
ATOM 655 N N . LYS A 1 83 ? 14.366 9.255 -4.563 1.00 85.19 83 LYS A N 1
ATOM 656 C CA . LYS A 1 83 ? 15.497 8.979 -3.672 1.00 85.19 83 LYS A CA 1
ATOM 657 C C . LYS A 1 83 ? 16.235 10.278 -3.389 1.00 85.19 83 LYS A C 1
ATOM 659 O O . LYS A 1 83 ? 16.460 11.070 -4.300 1.00 85.19 83 LYS A O 1
ATOM 664 N N . PHE A 1 84 ? 16.596 10.470 -2.131 1.00 86.12 84 PHE A N 1
ATOM 665 C CA . PHE A 1 84 ? 17.378 11.606 -1.672 1.00 86.12 84 PHE A CA 1
ATOM 666 C C . PHE A 1 84 ? 18.669 11.062 -1.067 1.00 86.12 84 PHE A C 1
ATOM 668 O O . PHE A 1 84 ? 18.614 10.158 -0.237 1.00 86.12 84 PHE A O 1
ATOM 675 N N . GLU A 1 85 ? 19.812 11.597 -1.493 1.00 82.88 85 GLU A N 1
ATOM 676 C CA . GLU A 1 85 ? 21.122 11.225 -0.937 1.00 82.88 85 GLU A CA 1
ATOM 677 C C . GLU A 1 85 ? 21.320 11.816 0.469 1.00 82.88 85 GLU A C 1
ATOM 679 O O . GLU A 1 85 ? 21.953 11.208 1.327 1.00 82.88 85 GLU A O 1
ATOM 684 N N . HIS A 1 86 ? 20.719 12.982 0.728 1.00 77.31 86 HIS A N 1
ATOM 685 C CA . HIS A 1 86 ? 20.785 13.694 2.002 1.00 77.31 86 HIS A CA 1
ATOM 686 C C . HIS A 1 86 ? 19.390 14.155 2.432 1.00 77.31 86 HIS A C 1
ATOM 688 O O . HIS A 1 86 ? 18.503 14.370 1.601 1.00 77.31 86 HIS A O 1
ATOM 694 N N . GLY A 1 87 ? 19.190 14.306 3.744 1.00 68.12 87 GLY A N 1
ATOM 695 C CA . GLY A 1 87 ? 17.961 14.880 4.285 1.00 68.12 87 GLY A CA 1
ATOM 696 C C . GLY A 1 87 ? 17.773 16.339 3.842 1.00 68.12 87 GLY A C 1
ATOM 697 O O . GLY A 1 87 ? 18.748 17.009 3.501 1.00 68.12 87 GLY A O 1
ATOM 698 N N . PRO A 1 88 ? 16.535 16.854 3.841 1.00 67.19 88 PRO A N 1
ATOM 699 C CA . PRO A 1 88 ? 16.288 18.257 3.527 1.00 67.19 88 PRO A CA 1
ATOM 700 C C . PRO A 1 88 ? 17.093 19.177 4.467 1.00 67.19 88 PRO A C 1
ATOM 702 O O . PRO A 1 88 ? 17.049 18.996 5.683 1.00 67.19 88 PRO A O 1
ATOM 705 N N . GLY A 1 89 ? 17.810 20.160 3.903 1.00 63.31 89 GLY A N 1
ATOM 706 C CA . GLY A 1 89 ? 18.589 21.160 4.655 1.00 63.31 89 GLY A CA 1
ATOM 707 C C . GLY A 1 89 ? 20.104 20.917 4.752 1.00 63.31 89 GLY A C 1
ATOM 708 O O . GLY A 1 89 ? 20.714 21.373 5.714 1.00 63.31 89 GLY A O 1
ATOM 709 N N . GLN A 1 90 ? 20.696 20.180 3.811 1.00 63.16 90 GLN A N 1
ATOM 710 C CA . GLN A 1 90 ? 22.148 20.010 3.674 1.00 63.16 90 GLN A CA 1
ATOM 711 C C . GLN A 1 90 ? 22.538 20.436 2.247 1.00 63.16 90 GLN A C 1
ATOM 713 O O . GLN A 1 90 ? 22.445 19.625 1.322 1.00 63.16 90 GLN A O 1
ATOM 718 N N . ASP A 1 91 ? 22.853 21.719 2.064 1.00 64.19 91 ASP A N 1
ATOM 719 C CA . ASP A 1 91 ? 23.525 22.289 0.888 1.00 64.19 91 ASP A CA 1
ATOM 720 C C . ASP A 1 91 ? 25.039 22.440 1.113 1.00 64.19 91 ASP A C 1
ATOM 722 O O . ASP A 1 91 ? 25.458 22.721 2.260 1.00 64.19 91 ASP A O 1
#

Radius of gyration: 19.14 Å; chains: 1; bounding box: 39×45×44 Å

Secondary structure (DSSP, 8-state):
-----S---------S---S---TTTHHHHHHHT------------TTTEETTEE-TTTS-GGGSPEEE-STT-EEE-------SS-TT--

Foldseek 3Di:
DDDPDDDDDDDPDPPDDPPDDDPVVCVVVCVVPVDDDDDDPDDDDDCQQDDPRDGDCVRHPQVRFDWDDDDDPDIDGDDDDDDDPDDPPDD

pLDDT: mean 74.3, std 22.92, range [31.66, 97.56]